Protein AF-A0A838FXB0-F1 (afdb_monomer_lite)

Sequence (135 aa):
SGVYAESLHSQHRGEWEFDLAWKPLDSFPVRAGWLRAIRRAHRRLHRGVDTGAPVLVLASRRTAFTQVWTDDVSAADIVLDVEQIARWSHRLGPYVTIARVDGALHDVFLSAAPVRTQAYDLTERWLASTRCSSR

pLDDT: mean 94.48, std 8.48, range [39.88, 98.69]

Structure (mmCIF, N/CA/C/O backbone):
data_AF-A0A838FXB0-F1
#
_entry.id   AF-A0A838FXB0-F1
#
loop_
_atom_site.group_PDB
_atom_site.id
_atom_site.type_symbol
_atom_site.label_atom_id
_atom_site.label_alt_id
_atom_site.label_comp_id
_atom_site.label_asym_id
_atom_site.label_entity_id
_atom_site.label_seq_id
_atom_site.pdbx_PDB_ins_code
_atom_site.Cartn_x
_atom_site.Cartn_y
_atom_site.Cartn_z
_atom_site.occupancy
_atom_site.B_iso_or_equiv
_atom_site.auth_seq_id
_atom_site.auth_comp_id
_atom_site.auth_asym_id
_atom_site.auth_atom_id
_atom_site.pdbx_PDB_model_num
ATOM 1 N N . SER A 1 1 ? 2.216 -14.751 -12.451 1.00 74.19 1 SER A N 1
ATOM 2 C CA . SER A 1 1 ? 2.943 -13.681 -13.153 1.00 74.19 1 SER A CA 1
ATOM 3 C C . SER A 1 1 ? 3.922 -13.083 -12.168 1.00 74.19 1 SER A C 1
ATOM 5 O O . SER A 1 1 ? 3.513 -12.853 -11.031 1.00 74.19 1 SER A O 1
ATOM 7 N N . GLY A 1 2 ? 5.180 -12.916 -12.579 1.00 89.88 2 GLY A N 1
ATOM 8 C CA . GLY A 1 2 ? 6.258 -12.390 -11.741 1.00 89.88 2 GLY A CA 1
ATOM 9 C C . GLY A 1 2 ? 6.528 -10.895 -11.897 1.00 89.88 2 GLY A C 1
ATOM 10 O O . GLY A 1 2 ? 7.378 -10.351 -11.197 1.00 89.88 2 GLY A O 1
ATOM 11 N N . VAL A 1 3 ? 5.753 -10.205 -12.743 1.00 94.06 3 VAL A N 1
ATOM 12 C CA . VAL A 1 3 ? 5.994 -8.796 -13.103 1.00 94.06 3 VAL A CA 1
ATOM 13 C C . VAL A 1 3 ? 6.043 -7.851 -11.899 1.00 94.06 3 VAL A C 1
ATOM 15 O O . VAL A 1 3 ? 6.781 -6.875 -11.928 1.00 94.06 3 VAL A O 1
ATOM 18 N N . TYR A 1 4 ? 5.312 -8.154 -10.820 1.00 94.62 4 TYR A N 1
ATOM 19 C CA . TYR A 1 4 ? 5.366 -7.359 -9.591 1.00 94.62 4 TYR A CA 1
ATOM 20 C C . TYR A 1 4 ? 6.698 -7.503 -8.845 1.00 94.62 4 TYR A C 1
ATOM 22 O O . TYR A 1 4 ? 7.269 -6.527 -8.378 1.00 94.62 4 TYR A O 1
ATOM 30 N N . ALA A 1 5 ? 7.215 -8.723 -8.713 1.00 94.44 5 ALA A N 1
ATOM 31 C CA . ALA A 1 5 ? 8.502 -8.924 -8.061 1.00 94.44 5 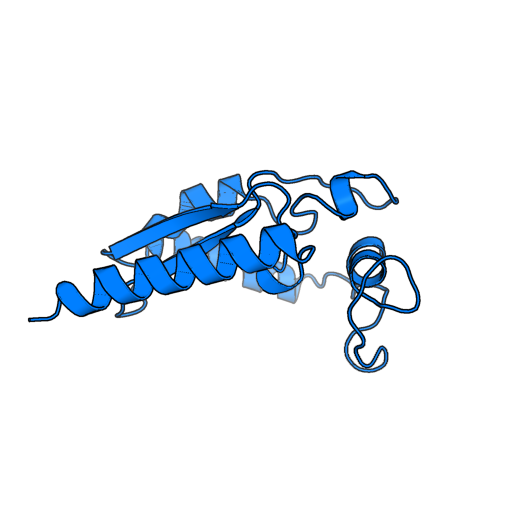ALA A CA 1
ATOM 32 C C . ALA A 1 5 ? 9.646 -8.376 -8.932 1.00 94.44 5 ALA A C 1
ATOM 34 O O . ALA A 1 5 ? 10.564 -7.742 -8.415 1.00 94.44 5 ALA A O 1
ATOM 35 N N . GLU A 1 6 ? 9.547 -8.537 -10.255 1.00 94.88 6 GLU A N 1
ATOM 36 C CA . GLU A 1 6 ? 10.478 -7.955 -11.229 1.00 94.88 6 GLU A CA 1
ATOM 37 C C . GLU A 1 6 ? 10.520 -6.423 -11.182 1.00 94.88 6 GLU A C 1
ATOM 39 O O . GLU A 1 6 ? 11.584 -5.837 -11.390 1.00 94.88 6 GLU A O 1
ATOM 44 N N . SER A 1 7 ? 9.390 -5.768 -10.890 1.00 95.19 7 SER A N 1
ATOM 45 C CA . SER A 1 7 ? 9.323 -4.308 -10.763 1.00 95.19 7 SER A CA 1
ATOM 46 C C . SER A 1 7 ? 10.005 -3.775 -9.508 1.00 95.19 7 SER A C 1
ATOM 48 O O . SER A 1 7 ? 10.236 -2.574 -9.405 1.00 95.19 7 SER A O 1
ATOM 50 N N . LEU A 1 8 ? 10.295 -4.646 -8.540 1.00 96.12 8 LEU A N 1
ATOM 51 C CA . LEU A 1 8 ? 10.938 -4.286 -7.282 1.00 96.12 8 LEU A CA 1
ATOM 52 C C . LEU A 1 8 ? 12.409 -4.690 -7.250 1.00 96.12 8 LEU A C 1
ATOM 54 O O . LEU A 1 8 ? 13.219 -3.929 -6.729 1.00 96.12 8 LEU A O 1
ATOM 58 N N . HIS A 1 9 ? 12.751 -5.860 -7.790 1.00 96.62 9 HIS A N 1
ATOM 59 C CA . HIS A 1 9 ? 14.077 -6.444 -7.622 1.00 96.62 9 HIS A CA 1
ATOM 60 C C . HIS A 1 9 ? 15.158 -5.749 -8.471 1.00 96.62 9 HIS A C 1
ATOM 62 O O . HIS A 1 9 ? 14.964 -5.520 -9.668 1.00 96.62 9 HIS A O 1
ATOM 68 N N . SER A 1 10 ? 16.319 -5.476 -7.872 1.00 96.06 10 SER A N 1
ATOM 69 C CA . SER A 1 10 ? 17.443 -4.735 -8.468 1.00 96.06 10 SER A CA 1
ATOM 70 C C . SER A 1 10 ? 18.124 -5.459 -9.630 1.00 96.06 10 SER A C 1
ATOM 72 O O . SER A 1 10 ? 18.632 -4.820 -10.546 1.00 96.06 10 SER A O 1
ATOM 74 N N . GLN A 1 11 ? 18.092 -6.795 -9.652 1.00 95.38 11 GLN A N 1
ATOM 75 C CA . GLN A 1 11 ? 18.572 -7.585 -10.799 1.00 95.38 11 GLN A CA 1
ATOM 76 C C . GLN A 1 11 ? 17.588 -7.583 -11.984 1.00 95.38 11 GLN A C 1
ATOM 78 O O . GLN A 1 11 ? 17.838 -8.230 -13.004 1.00 95.38 11 GLN A O 1
ATOM 83 N N . HIS A 1 12 ? 16.452 -6.895 -11.849 1.00 92.69 12 HIS A N 1
ATOM 84 C CA . HIS A 1 12 ? 15.435 -6.753 -12.882 1.00 92.69 12 HIS A CA 1
ATOM 85 C C . HIS A 1 12 ? 15.175 -5.277 -13.172 1.00 92.69 12 HIS A C 1
ATOM 87 O O . HIS A 1 12 ? 16.045 -4.605 -13.719 1.00 92.69 12 HIS A O 1
ATOM 93 N N . ARG A 1 13 ? 13.969 -4.782 -12.893 1.00 93.44 13 ARG A N 1
ATOM 94 C CA . ARG A 1 13 ? 13.529 -3.436 -13.284 1.00 93.44 13 ARG A CA 1
ATOM 95 C C . ARG A 1 13 ? 13.268 -2.531 -12.084 1.00 93.44 13 ARG A C 1
ATOM 97 O O . ARG A 1 13 ? 12.818 -1.406 -12.279 1.00 93.44 13 ARG A O 1
ATOM 104 N N . GLY A 1 14 ? 13.515 -3.024 -10.873 1.00 94.12 14 GLY A N 1
ATOM 105 C CA . GLY A 1 14 ? 13.396 -2.248 -9.649 1.00 94.12 14 GLY A CA 1
ATOM 106 C C . GLY A 1 14 ? 14.745 -1.849 -9.065 1.00 94.12 14 GLY A C 1
ATOM 107 O O . GLY A 1 14 ? 15.791 -2.004 -9.689 1.00 94.12 14 GLY A O 1
ATOM 108 N N . GLU A 1 15 ? 14.705 -1.319 -7.847 1.00 95.81 15 GLU A N 1
ATOM 109 C CA . GLU A 1 15 ? 15.873 -0.782 -7.137 1.00 95.81 15 GLU A CA 1
ATOM 110 C C . GLU A 1 15 ? 16.196 -1.534 -5.836 1.00 95.81 15 GLU A C 1
ATOM 112 O O . GLU A 1 15 ? 17.196 -1.241 -5.187 1.00 95.81 15 GLU A O 1
ATOM 117 N N . TRP A 1 16 ? 15.374 -2.514 -5.450 1.00 97.00 16 TRP A N 1
ATOM 118 C CA . TRP A 1 16 ? 15.476 -3.199 -4.163 1.00 97.00 16 TRP A CA 1
ATOM 119 C C . TRP A 1 16 ? 16.169 -4.548 -4.282 1.00 97.00 16 TRP A C 1
ATOM 121 O O . TRP A 1 16 ? 15.838 -5.357 -5.141 1.00 97.00 16 TRP A O 1
ATOM 131 N N . GLU A 1 17 ? 17.080 -4.838 -3.365 1.00 96.69 17 GLU A N 1
ATOM 132 C CA . GLU A 1 17 ? 17.673 -6.166 -3.231 1.00 96.69 17 GLU A CA 1
ATOM 133 C C . GLU A 1 17 ? 16.931 -6.954 -2.142 1.00 96.69 17 GLU A C 1
ATOM 135 O O . GLU A 1 17 ? 16.730 -6.456 -1.032 1.00 96.69 17 GLU A O 1
ATOM 140 N N . PHE A 1 18 ? 16.489 -8.172 -2.457 1.00 94.75 18 PHE A N 1
ATOM 141 C CA . PHE A 1 18 ? 15.886 -9.085 -1.485 1.00 94.75 18 PHE A CA 1
ATOM 142 C C . PHE A 1 18 ? 16.139 -10.542 -1.876 1.00 94.75 18 PHE A C 1
ATOM 144 O O . PHE A 1 18 ? 16.296 -10.866 -3.048 1.00 94.75 18 PHE A O 1
ATOM 151 N N . ASP A 1 19 ? 16.157 -11.439 -0.890 1.00 94.75 19 ASP A N 1
ATOM 152 C CA . ASP A 1 19 ? 16.418 -12.859 -1.129 1.00 94.75 19 ASP A CA 1
ATOM 153 C C . ASP A 1 19 ? 15.268 -13.514 -1.921 1.00 94.75 19 ASP A C 1
ATOM 155 O O . ASP A 1 19 ? 14.139 -13.646 -1.432 1.00 94.75 19 ASP A O 1
ATOM 159 N N . LEU A 1 20 ? 15.561 -13.956 -3.148 1.00 93.56 20 LEU A N 1
ATOM 160 C CA . LEU A 1 20 ? 14.602 -14.622 -4.033 1.00 93.56 20 LEU A CA 1
ATOM 161 C C . LEU A 1 20 ? 14.214 -16.033 -3.564 1.00 93.56 20 LEU A C 1
ATOM 163 O O . LEU A 1 20 ? 13.184 -16.551 -3.995 1.00 93.56 20 LEU A O 1
ATOM 167 N N . ALA A 1 21 ? 14.975 -16.649 -2.656 1.00 92.62 21 ALA A N 1
ATOM 168 C CA . ALA A 1 21 ? 14.548 -17.873 -1.984 1.00 92.62 21 ALA A CA 1
ATOM 169 C C . ALA A 1 21 ? 13.388 -17.601 -1.011 1.00 92.62 21 ALA A C 1
ATOM 171 O O . ALA A 1 21 ? 12.561 -18.484 -0.777 1.00 92.62 21 ALA A O 1
ATOM 172 N N . TRP A 1 22 ? 13.305 -16.387 -0.454 1.00 91.81 22 TRP A N 1
ATOM 173 C CA . TRP A 1 22 ? 12.234 -15.980 0.465 1.00 91.81 22 TRP A CA 1
ATOM 174 C C . TRP A 1 22 ? 11.070 -15.303 -0.259 1.00 91.81 22 TRP A C 1
ATOM 176 O O . TRP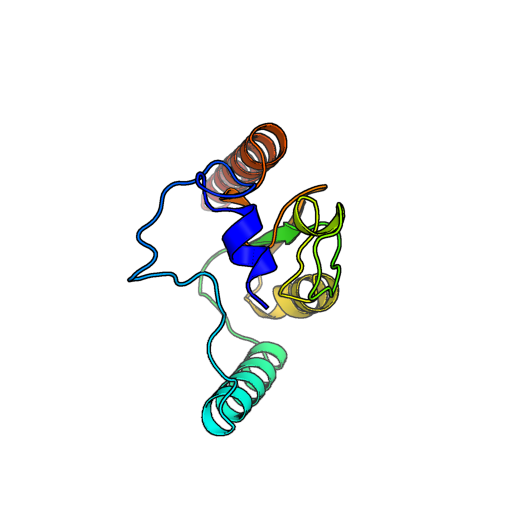 A 1 22 ? 9.909 -15.551 0.074 1.00 91.81 22 TRP A O 1
ATOM 186 N N . LYS A 1 23 ? 11.367 -14.469 -1.262 1.00 90.31 23 LYS A N 1
ATOM 187 C CA . LYS A 1 23 ? 10.380 -13.798 -2.117 1.00 90.31 23 LYS A CA 1
ATOM 188 C C . LYS A 1 23 ? 10.669 -14.132 -3.586 1.00 90.31 23 LYS A C 1
ATOM 190 O O . LYS A 1 23 ? 11.309 -13.336 -4.272 1.00 90.31 23 LYS A O 1
ATOM 195 N N . PRO A 1 24 ? 10.209 -15.299 -4.073 1.00 91.94 24 PRO A N 1
ATOM 196 C CA . PRO A 1 24 ? 10.377 -15.681 -5.469 1.00 91.94 24 PRO A CA 1
ATOM 197 C C . PRO A 1 24 ? 9.732 -14.669 -6.412 1.00 91.94 24 PRO A C 1
ATOM 199 O O . PRO A 1 24 ? 8.778 -13.978 -6.046 1.00 91.94 24 PRO A O 1
ATOM 202 N N . LEU A 1 25 ? 10.228 -14.625 -7.649 1.00 91.44 25 LEU A N 1
ATOM 203 C CA . LEU A 1 25 ? 9.645 -13.773 -8.681 1.00 91.44 25 LEU A CA 1
ATOM 204 C C . LEU A 1 25 ? 8.219 -14.205 -9.002 1.00 91.44 25 LEU A C 1
ATOM 206 O O . LEU A 1 25 ? 7.305 -13.387 -9.050 1.00 91.44 25 LEU A O 1
ATOM 210 N N . ASP A 1 26 ? 8.023 -15.509 -9.171 1.00 88.75 26 ASP A N 1
ATOM 211 C CA . ASP A 1 26 ? 6.713 -16.072 -9.429 1.00 88.75 26 ASP A CA 1
ATOM 212 C C . ASP A 1 26 ? 5.844 -16.125 -8.175 1.00 88.75 26 ASP A C 1
ATOM 214 O O . ASP A 1 26 ? 6.268 -16.478 -7.074 1.00 88.75 26 ASP A O 1
ATOM 218 N N . SER A 1 27 ? 4.566 -15.817 -8.376 1.00 81.62 27 SER A N 1
ATOM 219 C CA . SER A 1 27 ? 3.561 -15.925 -7.327 1.00 81.62 27 SER A CA 1
ATOM 220 C C . SER A 1 27 ? 3.181 -17.382 -7.041 1.00 81.62 27 SER A C 1
ATOM 222 O O . SER A 1 27 ? 3.301 -18.272 -7.884 1.00 81.62 27 SER A O 1
ATOM 224 N N . PHE A 1 28 ? 2.639 -17.615 -5.849 1.00 84.69 28 PHE A N 1
ATOM 225 C CA . PHE A 1 28 ? 2.168 -18.926 -5.418 1.00 84.69 28 PHE A CA 1
ATOM 226 C C . PHE A 1 28 ? 0.760 -19.235 -5.956 1.00 84.69 28 PHE A C 1
ATOM 228 O O . PHE A 1 28 ? -0.061 -18.329 -6.124 1.00 84.69 28 PHE A O 1
ATOM 235 N N . PRO A 1 29 ? 0.418 -20.519 -6.172 1.00 88.31 29 PRO A N 1
ATOM 236 C CA . PRO A 1 29 ? -0.915 -20.894 -6.620 1.00 88.31 29 PRO A CA 1
ATOM 237 C C . PRO A 1 29 ? -1.984 -20.546 -5.576 1.00 88.31 29 PRO A C 1
ATOM 239 O O . PRO A 1 29 ? -1.858 -20.850 -4.384 1.00 88.31 29 PRO A O 1
ATOM 242 N N . VAL A 1 30 ? -3.091 -19.970 -6.046 1.00 90.94 30 VAL A N 1
ATOM 243 C CA . VAL A 1 30 ? -4.269 -19.679 -5.223 1.00 90.94 30 VAL A CA 1
ATOM 244 C C . VAL A 1 30 ? -4.959 -20.985 -4.827 1.00 90.94 30 VAL A C 1
ATOM 246 O O . VAL A 1 30 ? -5.456 -21.731 -5.667 1.00 90.94 30 VAL A O 1
ATOM 249 N N . ARG A 1 31 ? -5.032 -21.257 -3.520 1.00 95.81 31 ARG A N 1
ATOM 250 C CA . ARG A 1 31 ? -5.689 -22.455 -2.969 1.00 95.81 31 ARG A CA 1
ATOM 251 C C . ARG A 1 31 ? -7.130 -22.151 -2.550 1.00 95.81 31 ARG A C 1
ATOM 253 O O . ARG A 1 31 ? -7.401 -21.103 -1.963 1.00 95.81 31 ARG A O 1
ATOM 260 N N . ALA A 1 32 ? -8.053 -23.098 -2.734 1.00 97.12 32 ALA A N 1
ATOM 261 C CA . ALA A 1 32 ? -9.465 -22.916 -2.362 1.00 97.12 32 ALA A CA 1
ATOM 262 C C . ALA A 1 32 ? -9.662 -22.570 -0.870 1.00 97.12 32 ALA A C 1
ATOM 264 O O . ALA A 1 32 ? -10.471 -21.706 -0.524 1.00 97.12 32 ALA A O 1
ATOM 265 N N . GLY A 1 33 ? -8.884 -23.196 0.022 1.00 97.50 33 GLY A N 1
ATOM 266 C CA . GLY A 1 33 ? -8.904 -22.888 1.457 1.00 97.50 33 GLY A CA 1
ATOM 267 C C . GLY A 1 33 ? -8.466 -21.454 1.774 1.00 97.50 33 GLY A C 1
ATOM 268 O O . GLY A 1 33 ? -9.079 -20.802 2.619 1.00 97.50 33 GLY A O 1
ATOM 269 N N . TRP A 1 34 ? -7.471 -20.943 1.047 1.00 96.75 34 TRP A N 1
ATOM 270 C CA . TRP A 1 34 ? -6.995 -19.564 1.165 1.00 96.75 34 TRP A CA 1
ATOM 271 C C . TRP A 1 34 ? -8.048 -18.566 0.668 1.00 96.75 34 TRP A C 1
ATOM 273 O O . TRP A 1 34 ? -8.414 -17.644 1.395 1.00 96.75 34 TRP A O 1
ATOM 283 N N . LEU A 1 35 ? -8.656 -18.818 -0.497 1.00 97.12 35 LEU A N 1
ATOM 284 C CA . LEU A 1 35 ? -9.731 -17.971 -1.025 1.00 97.12 35 LEU A CA 1
ATOM 285 C C . LEU A 1 35 ? -10.941 -17.922 -0.076 1.00 97.12 35 LEU A C 1
ATOM 287 O O . LEU A 1 35 ? -11.534 -16.864 0.151 1.00 97.12 35 LEU A O 1
ATOM 291 N N . ARG A 1 36 ? -11.302 -19.066 0.522 1.00 98.12 36 ARG A N 1
ATOM 292 C CA . ARG A 1 36 ? -12.355 -19.144 1.545 1.00 98.12 36 ARG A CA 1
ATOM 293 C C . ARG A 1 36 ? -12.014 -18.293 2.772 1.00 98.12 36 ARG A C 1
ATOM 295 O O . ARG A 1 36 ? -12.904 -17.619 3.295 1.00 98.12 36 ARG A O 1
ATOM 302 N N . ALA A 1 37 ? -10.761 -18.324 3.228 1.00 98.00 37 ALA A N 1
ATOM 303 C CA . ALA A 1 37 ? -10.299 -17.526 4.360 1.00 98.00 37 ALA A CA 1
ATOM 304 C C . ALA A 1 37 ? -10.398 -16.020 4.067 1.00 98.00 37 ALA A C 1
ATOM 306 O O . ALA A 1 37 ? -11.003 -15.300 4.863 1.00 98.00 37 ALA A O 1
ATOM 307 N N . ILE A 1 38 ? -9.938 -15.569 2.894 1.00 96.38 38 ILE A N 1
ATOM 308 C CA . ILE A 1 38 ? -10.054 -14.167 2.452 1.00 96.38 38 ILE A CA 1
ATOM 309 C C . ILE A 1 38 ? -11.511 -13.713 2.435 1.00 96.38 38 ILE A C 1
ATOM 311 O O . ILE A 1 38 ? -11.862 -12.716 3.061 1.00 96.38 38 ILE A O 1
ATOM 315 N N . ARG A 1 39 ? -12.404 -14.477 1.794 1.00 97.56 39 ARG A N 1
ATOM 316 C CA . ARG A 1 39 ? -13.832 -14.116 1.732 1.00 97.56 39 ARG A CA 1
ATOM 317 C C . ARG A 1 39 ? -14.479 -14.038 3.113 1.00 97.56 39 ARG A C 1
ATOM 319 O O . ARG A 1 39 ? -15.339 -13.187 3.342 1.00 97.56 39 ARG A O 1
ATOM 326 N N . ARG A 1 40 ? -14.085 -14.908 4.049 1.00 98.31 40 ARG A N 1
ATOM 327 C CA . ARG A 1 40 ? -14.542 -14.834 5.446 1.00 98.31 40 ARG A CA 1
ATOM 328 C C . ARG A 1 40 ? -14.016 -13.572 6.135 1.00 98.31 40 ARG A C 1
ATOM 330 O O . ARG A 1 40 ? -14.799 -12.918 6.822 1.00 98.31 40 ARG A O 1
ATOM 337 N N . ALA A 1 41 ? -12.743 -13.234 5.943 1.00 97.12 41 ALA A N 1
ATOM 338 C CA . ALA A 1 41 ? -12.129 -12.040 6.513 1.00 97.12 41 ALA A CA 1
ATOM 339 C C . ALA A 1 41 ? -12.769 -10.754 5.968 1.00 97.12 41 ALA A C 1
ATOM 341 O O . ALA A 1 41 ? -13.164 -9.910 6.766 1.00 97.12 41 ALA A O 1
ATOM 342 N N . HIS A 1 42 ? -13.003 -10.650 4.655 1.00 97.56 42 HIS A N 1
ATOM 343 C CA . HIS A 1 42 ? -13.712 -9.512 4.056 1.00 97.56 42 HIS A CA 1
ATOM 344 C C . HIS A 1 42 ? -15.118 -9.351 4.639 1.00 97.56 42 HIS A C 1
ATOM 346 O O . HIS A 1 42 ? -15.481 -8.266 5.073 1.00 97.56 42 HIS A O 1
ATOM 352 N N . ARG A 1 43 ? -15.901 -10.434 4.762 1.00 97.94 43 ARG A N 1
ATOM 353 C CA . ARG A 1 43 ? -17.228 -10.354 5.403 1.00 97.94 43 ARG A CA 1
ATOM 354 C C . ARG A 1 43 ? -17.168 -9.863 6.849 1.00 97.94 43 ARG A C 1
ATOM 356 O O . ARG A 1 43 ? -18.087 -9.174 7.277 1.00 97.94 43 ARG A O 1
ATOM 363 N N . ARG A 1 44 ? -16.128 -10.234 7.603 1.00 97.62 44 ARG A N 1
ATOM 364 C CA . ARG A 1 44 ? -15.907 -9.721 8.962 1.00 97.62 44 ARG A CA 1
ATOM 365 C C . ARG A 1 44 ? -15.565 -8.232 8.921 1.00 97.62 44 ARG A C 1
ATOM 367 O O . ARG A 1 44 ? -16.241 -7.466 9.589 1.00 97.62 44 ARG A O 1
ATOM 374 N N . LEU A 1 45 ? -14.595 -7.831 8.099 1.00 96.81 45 LEU A N 1
ATOM 375 C CA . LEU A 1 45 ? -14.207 -6.430 7.924 1.00 96.81 45 LEU A CA 1
ATOM 376 C C . LEU A 1 45 ? -15.399 -5.558 7.517 1.00 96.81 45 LEU A C 1
ATOM 378 O O . LEU A 1 45 ? -15.613 -4.511 8.104 1.00 96.81 45 LEU A O 1
ATOM 382 N N . HIS A 1 46 ? -16.232 -6.005 6.578 1.00 97.50 46 HIS A N 1
ATOM 383 C CA . HIS A 1 46 ? -17.385 -5.232 6.104 1.00 97.50 46 HIS A CA 1
ATOM 384 C C . HIS A 1 46 ? -18.453 -5.010 7.189 1.00 97.50 46 HIS A C 1
ATOM 386 O O . HIS A 1 46 ? -19.266 -4.096 7.062 1.00 97.50 46 HIS A O 1
ATOM 392 N N . ARG A 1 47 ? -18.455 -5.828 8.252 1.00 97.50 47 ARG A N 1
ATOM 393 C CA . ARG A 1 47 ? -19.292 -5.638 9.449 1.00 97.50 47 ARG A CA 1
ATOM 394 C 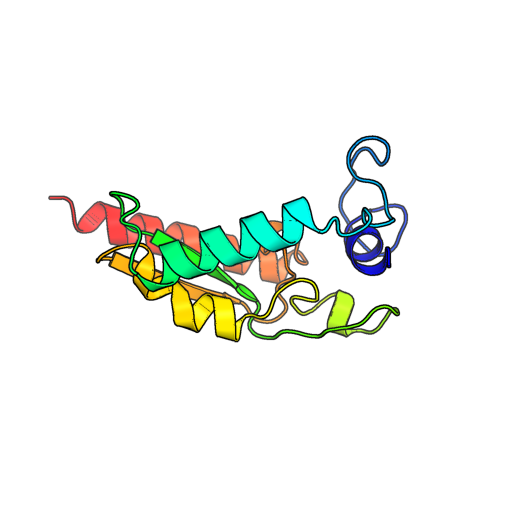C . ARG A 1 47 ? -18.657 -4.701 10.484 1.00 97.50 47 ARG A C 1
ATOM 396 O O . ARG A 1 47 ? -19.341 -4.325 11.426 1.00 97.50 47 ARG A O 1
ATOM 403 N N . GLY A 1 48 ? -17.399 -4.315 10.296 1.00 97.12 48 GLY A N 1
ATOM 404 C CA . GLY A 1 48 ? -16.611 -3.532 11.241 1.00 97.12 48 GLY A CA 1
ATOM 405 C C . GLY A 1 48 ? -15.579 -4.385 11.976 1.00 97.12 48 GLY A C 1
ATOM 406 O O . GLY A 1 48 ? -15.873 -5.479 12.463 1.00 97.12 48 GLY A O 1
ATOM 407 N N . VAL A 1 49 ? -14.360 -3.866 12.056 1.00 96.31 49 VAL A N 1
ATOM 408 C CA . VAL A 1 49 ? -13.288 -4.331 12.937 1.00 96.31 49 VAL A CA 1
ATOM 409 C C . VAL A 1 49 ? -12.709 -3.085 13.580 1.00 96.31 49 VAL A C 1
ATOM 411 O O . VAL A 1 49 ? -12.222 -2.225 12.866 1.00 96.31 49 VAL A O 1
ATOM 414 N N . ASP A 1 50 ? -12.763 -2.987 14.902 1.00 95.12 50 ASP A N 1
ATOM 415 C CA . ASP A 1 50 ? -12.091 -1.904 15.614 1.00 95.12 50 ASP A CA 1
ATOM 416 C C . ASP A 1 50 ? -10.638 -2.308 15.881 1.00 95.12 50 ASP A C 1
ATOM 418 O O . ASP A 1 50 ? -10.380 -3.324 16.534 1.00 95.12 50 ASP A O 1
ATOM 422 N N . THR A 1 51 ? -9.692 -1.555 15.323 1.00 94.62 51 THR A N 1
ATOM 423 C CA . THR A 1 51 ? -8.255 -1.740 15.565 1.00 94.62 51 THR A CA 1
ATOM 424 C C . THR A 1 51 ? -7.816 -1.229 16.938 1.00 94.62 51 THR A C 1
ATOM 426 O O . THR A 1 51 ? -6.705 -1.543 17.361 1.00 94.62 51 THR A O 1
ATOM 429 N N . GLY A 1 52 ? -8.652 -0.452 17.636 1.00 95.62 52 GLY A N 1
ATOM 430 C CA . GLY A 1 52 ? -8.336 0.153 18.931 1.00 95.62 52 GLY A CA 1
ATOM 431 C C . GLY A 1 52 ? -7.387 1.352 18.852 1.00 95.62 52 GLY A C 1
ATOM 432 O O . GLY A 1 52 ? -6.923 1.830 19.885 1.00 95.62 52 GLY A O 1
ATOM 433 N N . ALA A 1 53 ? -7.081 1.843 17.648 1.00 95.44 53 ALA A N 1
ATOM 434 C CA . ALA A 1 53 ? -6.195 2.981 17.427 1.00 95.44 53 ALA A CA 1
ATOM 435 C C . ALA A 1 53 ? -6.586 3.750 16.154 1.00 95.44 53 ALA A C 1
ATOM 437 O O . ALA A 1 53 ? -7.163 3.158 15.239 1.00 95.44 53 ALA A O 1
ATOM 438 N N . PRO A 1 54 ? -6.243 5.046 16.044 1.00 96.88 54 PRO A N 1
ATOM 439 C CA . PRO A 1 54 ? -6.328 5.761 14.776 1.00 96.88 54 PRO A CA 1
ATOM 440 C C . PRO A 1 54 ? -5.558 5.026 13.672 1.00 96.88 54 PRO A C 1
ATOM 442 O O . PRO A 1 54 ? -4.442 4.555 13.896 1.00 96.88 54 PRO A O 1
ATOM 445 N N . VAL A 1 55 ? -6.144 4.940 12.477 1.00 97.56 55 VAL A N 1
ATOM 446 C CA . VAL A 1 55 ? -5.575 4.195 11.345 1.00 97.56 55 VAL A CA 1
ATOM 447 C C . VAL A 1 55 ? -5.240 5.136 10.195 1.00 97.56 55 VAL A C 1
ATOM 449 O O . VAL A 1 55 ? -6.102 5.873 9.719 1.00 97.56 55 VAL A O 1
ATOM 452 N N . LEU A 1 56 ? -4.009 5.048 9.694 1.00 98.25 56 LEU A N 1
ATOM 453 C CA . LEU A 1 56 ? -3.627 5.559 8.380 1.00 98.25 56 LEU A CA 1
ATOM 454 C C . LEU A 1 56 ? -3.645 4.412 7.368 1.00 98.25 56 LEU A C 1
ATOM 456 O O . LEU A 1 56 ? -2.950 3.414 7.547 1.00 98.25 56 LEU A O 1
ATOM 460 N N . VAL A 1 57 ? -4.407 4.571 6.290 1.00 98.38 57 VAL A N 1
ATOM 461 C CA . VAL A 1 57 ? -4.366 3.688 5.123 1.00 98.38 57 VAL A CA 1
ATOM 462 C C . VAL A 1 57 ? -3.667 4.422 3.987 1.00 98.38 57 VAL A C 1
ATOM 464 O O . VAL A 1 57 ? -4.191 5.404 3.463 1.00 98.38 57 VAL A O 1
ATOM 467 N N . LEU A 1 58 ? -2.489 3.933 3.605 1.00 98.56 58 LEU A N 1
ATOM 468 C CA . LEU A 1 58 ? -1.789 4.355 2.396 1.00 98.56 58 LEU A CA 1
ATOM 469 C C . LEU A 1 58 ? -2.164 3.412 1.254 1.00 98.56 58 LEU A C 1
ATOM 471 O O . LEU A 1 58 ? -2.144 2.195 1.428 1.00 98.56 58 LEU A O 1
ATOM 475 N N . ALA A 1 59 ? -2.496 3.966 0.094 1.00 98.56 59 ALA A N 1
ATOM 476 C CA . ALA A 1 59 ? -2.789 3.183 -1.102 1.00 98.56 59 ALA A CA 1
ATOM 477 C C . ALA A 1 59 ? -2.299 3.910 -2.353 1.00 98.56 59 ALA A C 1
ATOM 479 O O . ALA A 1 59 ? -2.140 5.133 -2.347 1.00 98.56 59 ALA A O 1
ATOM 480 N N . SER A 1 60 ? -2.124 3.176 -3.450 1.00 98.69 60 SER A N 1
ATOM 481 C CA . SER A 1 60 ? -1.961 3.814 -4.753 1.00 98.69 60 SER A CA 1
ATOM 482 C C . SER A 1 60 ? -3.199 4.623 -5.140 1.00 98.69 60 SER A C 1
ATOM 484 O O . SER A 1 60 ? -4.329 4.370 -4.702 1.00 98.69 60 SER A O 1
ATOM 486 N N . ARG A 1 61 ? -3.001 5.626 -5.996 1.00 98.25 61 ARG A N 1
ATOM 487 C CA . ARG A 1 61 ? -4.109 6.372 -6.589 1.00 98.25 61 ARG A CA 1
ATOM 488 C C . ARG A 1 61 ? -4.908 5.529 -7.573 1.00 98.25 61 ARG A C 1
ATOM 490 O O . ARG A 1 61 ? -6.102 5.777 -7.713 1.00 98.25 61 ARG A O 1
ATOM 497 N N . ARG A 1 62 ? -4.306 4.533 -8.217 1.00 98.00 62 ARG A N 1
ATOM 498 C CA . ARG A 1 62 ? -4.961 3.744 -9.265 1.00 98.00 62 ARG A CA 1
ATOM 499 C C . ARG A 1 62 ? -4.567 2.275 -9.198 1.00 98.00 62 ARG A C 1
ATOM 501 O O . ARG A 1 62 ? -3.475 1.939 -8.748 1.00 98.00 62 ARG A O 1
ATOM 508 N N . THR A 1 63 ? -5.458 1.433 -9.702 1.00 98.38 63 THR A N 1
ATOM 509 C CA . THR A 1 63 ? -5.215 0.004 -9.904 1.00 98.38 63 THR A CA 1
ATOM 510 C C . THR A 1 63 ? -5.000 -0.281 -11.381 1.00 98.38 63 THR A C 1
ATOM 512 O O . THR A 1 63 ? -5.681 0.308 -12.222 1.00 98.38 63 THR A O 1
ATOM 515 N N . ALA A 1 64 ? -4.106 -1.215 -11.695 1.00 97.56 64 ALA A N 1
ATOM 516 C CA . ALA A 1 64 ? -3.932 -1.742 -13.043 1.00 97.56 64 ALA A CA 1
ATOM 517 C C . ALA A 1 64 ? -3.711 -3.259 -13.004 1.00 97.56 64 ALA A C 1
ATOM 519 O O . ALA A 1 64 ? -2.653 -3.737 -12.619 1.00 97.56 64 ALA A O 1
ATOM 520 N N . PHE A 1 65 ? -4.699 -4.046 -13.423 1.00 95.81 65 PHE A N 1
ATOM 521 C CA . PHE A 1 65 ? -4.550 -5.501 -13.447 1.00 95.81 65 PHE A CA 1
ATOM 522 C C . PHE A 1 65 ? -3.864 -5.948 -14.734 1.00 95.81 65 PHE A C 1
ATOM 524 O O . PHE A 1 65 ? -4.486 -6.007 -15.793 1.00 95.81 65 PHE A O 1
ATOM 531 N N . THR A 1 66 ? -2.586 -6.299 -14.631 1.00 93.62 66 THR A N 1
ATOM 532 C CA . THR A 1 66 ? -1.802 -6.834 -15.745 1.00 93.62 66 THR A CA 1
ATOM 533 C C . THR A 1 66 ? -0.980 -8.040 -15.308 1.00 93.62 66 THR A C 1
ATOM 535 O O . THR A 1 66 ? -0.594 -8.182 -14.149 1.00 93.62 66 THR A O 1
ATOM 538 N N . GLN A 1 67 ? -0.725 -8.937 -16.256 1.00 90.88 67 GLN A N 1
ATOM 539 C CA . GLN A 1 67 ? 0.189 -10.068 -16.089 1.00 90.88 67 GLN A CA 1
ATOM 540 C C . GLN A 1 67 ? 1.448 -9.932 -16.946 1.00 90.88 67 GLN A C 1
ATOM 542 O O . GLN A 1 67 ? 2.323 -10.795 -16.861 1.00 90.88 67 GLN A O 1
ATOM 547 N N . VAL A 1 68 ? 1.523 -8.874 -17.752 1.00 93.56 68 VAL A N 1
ATOM 548 C CA . VAL A 1 68 ? 2.627 -8.555 -18.655 1.00 93.56 68 VAL A CA 1
ATOM 549 C C . VAL A 1 68 ? 3.201 -7.194 -18.290 1.00 93.56 68 VAL A C 1
ATOM 551 O O . VAL A 1 68 ? 2.524 -6.366 -17.677 1.00 93.56 68 VAL A O 1
ATOM 554 N N . TRP A 1 69 ? 4.455 -6.962 -18.662 1.00 94.19 69 TRP A N 1
ATOM 555 C CA . TRP A 1 69 ? 5.104 -5.692 -18.378 1.00 94.19 69 TRP A CA 1
ATOM 556 C C . TRP A 1 69 ? 4.448 -4.543 -19.155 1.00 94.19 69 TRP A C 1
ATOM 558 O O . TRP A 1 69 ? 4.337 -4.595 -20.380 1.00 94.19 69 TRP A O 1
ATOM 568 N N . THR A 1 70 ? 4.059 -3.498 -18.430 1.00 94.69 70 THR A N 1
ATOM 569 C CA . THR A 1 70 ? 3.534 -2.220 -18.932 1.00 94.69 70 THR A CA 1
ATOM 570 C C . THR A 1 70 ? 4.016 -1.107 -18.006 1.00 94.69 70 THR A C 1
ATOM 572 O O . THR A 1 70 ? 4.362 -1.385 -16.859 1.00 94.69 70 THR A O 1
ATOM 575 N N . ASP A 1 71 ? 3.960 0.153 -18.436 1.00 93.06 71 ASP A N 1
ATOM 576 C CA . ASP A 1 71 ? 4.371 1.297 -17.598 1.00 93.06 71 ASP A CA 1
ATOM 577 C C . ASP A 1 71 ? 3.597 1.369 -16.265 1.00 93.06 71 ASP A C 1
ATOM 579 O O . ASP A 1 71 ? 4.122 1.801 -15.236 1.00 93.06 71 ASP A O 1
ATOM 583 N N . ASP A 1 72 ? 2.365 0.852 -16.256 1.00 95.69 72 ASP A N 1
ATOM 584 C CA . ASP A 1 72 ? 1.535 0.723 -15.057 1.00 95.69 72 ASP A CA 1
ATOM 585 C C . ASP A 1 72 ? 2.159 -0.128 -13.94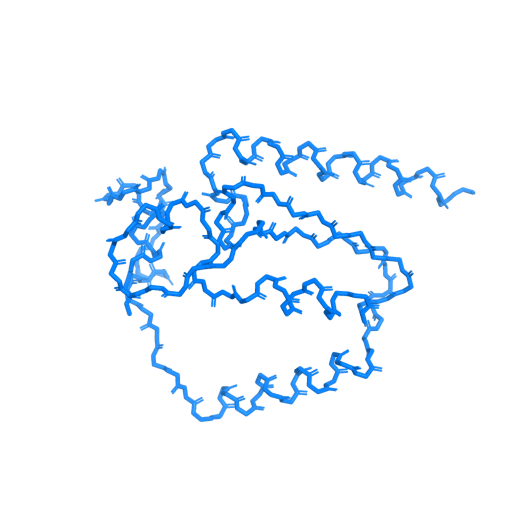7 1.00 95.69 72 ASP A C 1
ATOM 587 O O . ASP A 1 72 ? 1.933 0.161 -12.775 1.00 95.69 72 ASP A O 1
ATOM 591 N N . VAL A 1 73 ? 2.976 -1.131 -14.285 1.00 95.94 73 VAL A N 1
ATOM 592 C CA . VAL A 1 73 ? 3.634 -2.011 -13.303 1.00 95.94 73 VAL A CA 1
ATOM 593 C C . VAL A 1 73 ? 4.541 -1.216 -12.358 1.00 95.94 73 VAL A C 1
ATOM 595 O O . VAL A 1 73 ? 4.694 -1.580 -11.195 1.00 95.94 73 VAL A O 1
ATOM 598 N N . SER A 1 74 ? 5.094 -0.102 -12.839 1.00 94.31 74 SER A N 1
ATOM 599 C CA . SER A 1 74 ? 5.950 0.807 -12.072 1.00 94.31 74 SER A CA 1
ATOM 600 C C . SER A 1 74 ? 5.231 2.037 -11.498 1.00 94.31 74 SER A C 1
ATOM 602 O O . SER A 1 74 ? 5.888 2.884 -10.897 1.00 94.31 74 SER A O 1
ATOM 604 N N . ALA A 1 75 ? 3.910 2.172 -11.676 1.00 96.69 75 ALA A N 1
ATOM 605 C CA . ALA A 1 75 ? 3.189 3.406 -11.336 1.00 96.69 75 ALA A CA 1
ATOM 606 C C . ALA A 1 75 ? 1.726 3.206 -10.874 1.00 96.69 75 ALA A C 1
ATOM 608 O O . ALA A 1 75 ? 0.934 4.157 -10.901 1.00 96.69 75 ALA A O 1
ATOM 609 N N . ALA A 1 76 ? 1.340 1.985 -10.499 1.00 98.19 76 ALA A N 1
ATOM 610 C CA . ALA A 1 76 ? 0.005 1.631 -10.017 1.00 98.19 76 ALA A CA 1
ATOM 611 C C . ALA A 1 76 ? 0.048 0.435 -9.052 1.00 98.19 76 ALA A C 1
ATOM 613 O O . ALA A 1 76 ? 1.009 -0.338 -9.037 1.00 98.19 76 ALA A O 1
ATOM 614 N N . ASP A 1 77 ? -1.030 0.229 -8.289 1.00 98.44 77 ASP A N 1
ATOM 615 C CA . ASP A 1 77 ? -1.242 -1.052 -7.612 1.00 98.44 77 ASP A CA 1
ATOM 616 C C . ASP A 1 77 ? -1.722 -2.091 -8.637 1.00 98.44 77 ASP A C 1
ATOM 618 O O . ASP A 1 77 ? -2.825 -1.993 -9.179 1.00 98.44 77 ASP A O 1
ATOM 622 N N . ILE A 1 78 ? -0.882 -3.085 -8.922 1.00 97.38 78 ILE A N 1
ATOM 623 C CA . ILE A 1 78 ? -1.213 -4.173 -9.853 1.00 97.38 78 ILE A CA 1
ATOM 624 C C . ILE A 1 78 ? -1.702 -5.448 -9.164 1.00 97.38 78 ILE A C 1
ATOM 626 O O . ILE A 1 78 ? -1.982 -6.453 -9.820 1.00 97.38 78 ILE A O 1
ATOM 630 N N . VAL A 1 79 ? -1.787 -5.416 -7.835 1.00 95.62 79 VAL A N 1
ATOM 631 C CA . VAL A 1 79 ? -2.109 -6.561 -6.984 1.00 95.62 79 VAL A CA 1
ATOM 632 C C . VAL A 1 79 ? -3.526 -6.428 -6.429 1.00 95.62 79 VAL A C 1
ATOM 634 O O . VAL A 1 79 ? -4.288 -7.396 -6.471 1.00 95.62 79 VAL A O 1
ATOM 637 N N . LEU A 1 80 ? -3.903 -5.247 -5.931 1.00 96.62 80 LEU A N 1
ATOM 638 C CA . LEU A 1 80 ? -5.180 -4.983 -5.267 1.00 96.62 80 LEU A CA 1
ATOM 639 C C . LEU A 1 80 ? -5.980 -3.845 -5.922 1.00 96.62 80 LEU A C 1
ATOM 641 O O . LEU A 1 80 ? -5.446 -2.928 -6.543 1.00 96.62 80 LEU A O 1
ATOM 645 N N . ASP A 1 81 ? -7.301 -3.900 -5.729 1.00 98.00 81 ASP A N 1
ATOM 646 C CA . ASP A 1 81 ? -8.240 -2.838 -6.103 1.00 98.00 81 ASP A CA 1
ATOM 647 C C . ASP A 1 81 ? -8.236 -1.718 -5.045 1.00 98.00 81 ASP A C 1
ATOM 649 O O . ASP A 1 81 ? -8.735 -1.892 -3.927 1.00 98.00 81 ASP A O 1
ATOM 653 N N . VAL A 1 82 ? -7.696 -0.553 -5.405 1.00 98.44 82 VAL A N 1
ATOM 654 C CA . VAL A 1 82 ? -7.583 0.611 -4.517 1.00 98.44 82 VAL A CA 1
ATOM 655 C C . VAL A 1 82 ? -8.936 1.225 -4.164 1.00 98.44 82 VAL A C 1
ATOM 657 O O . VAL A 1 82 ? -9.073 1.813 -3.089 1.00 98.44 82 VAL A O 1
ATOM 660 N N . GLU A 1 83 ? -9.959 1.058 -5.007 1.00 98.38 83 GLU A N 1
ATOM 661 C CA . GLU A 1 83 ? -11.316 1.508 -4.695 1.00 98.38 83 GLU A CA 1
ATOM 662 C C . GLU A 1 83 ? -11.960 0.593 -3.654 1.00 98.38 83 GLU A C 1
ATOM 664 O O . GLU A 1 83 ? -12.665 1.075 -2.769 1.00 98.38 83 GLU A O 1
ATOM 669 N N . GLN A 1 84 ? -11.683 -0.717 -3.683 1.00 97.81 84 GLN A N 1
ATOM 670 C CA . GLN A 1 84 ? -12.103 -1.617 -2.599 1.00 97.81 84 GLN A CA 1
ATOM 671 C C . GLN A 1 84 ? -11.400 -1.281 -1.286 1.00 97.81 84 GLN A C 1
ATOM 673 O O . GLN A 1 84 ? -12.059 -1.270 -0.244 1.00 97.81 84 GLN A O 1
ATOM 678 N N . ILE A 1 85 ? -10.096 -0.983 -1.331 1.00 98.00 85 ILE A N 1
ATOM 679 C CA . ILE A 1 85 ? -9.346 -0.540 -0.150 1.00 98.00 85 ILE A CA 1
ATOM 680 C C . ILE A 1 85 ? -10.029 0.699 0.432 1.00 98.00 85 ILE A C 1
ATOM 682 O O . ILE A 1 85 ? -10.537 0.631 1.551 1.00 98.00 85 ILE A O 1
ATOM 686 N N . ALA A 1 86 ? -10.154 1.777 -0.348 1.00 97.62 86 ALA A N 1
ATOM 687 C CA . ALA A 1 86 ? -10.750 3.030 0.111 1.00 97.62 86 ALA A CA 1
ATOM 688 C C . ALA A 1 86 ? -12.196 2.851 0.605 1.00 97.62 86 ALA A C 1
ATOM 690 O O . ALA A 1 86 ? -12.562 3.345 1.675 1.00 97.62 86 ALA A O 1
ATOM 691 N N . ARG A 1 87 ? -13.014 2.088 -0.134 1.00 97.81 87 ARG A N 1
ATOM 692 C CA . ARG A 1 87 ? -14.414 1.813 0.212 1.00 97.81 87 ARG A CA 1
ATOM 693 C C . ARG A 1 87 ? -14.553 1.178 1.585 1.00 97.81 87 ARG A C 1
ATOM 695 O O . ARG A 1 87 ? -15.504 1.508 2.286 1.00 97.81 87 ARG A O 1
ATOM 702 N N . TRP A 1 88 ? -13.664 0.264 1.966 1.00 98.00 88 TRP A N 1
ATOM 703 C CA . TRP A 1 88 ? -13.806 -0.507 3.204 1.00 98.00 88 TRP A CA 1
ATOM 704 C C . TRP A 1 88 ? -12.905 -0.039 4.346 1.00 98.00 88 TRP A C 1
ATOM 706 O O . TRP A 1 88 ? -13.153 -0.440 5.481 1.00 98.00 88 TRP A O 1
ATOM 716 N N . SER A 1 89 ? -11.940 0.854 4.104 1.00 97.69 89 SER A N 1
ATOM 717 C CA . SER A 1 89 ? -11.059 1.394 5.150 1.00 97.69 89 SER A CA 1
ATOM 718 C C . SER A 1 89 ? -11.821 1.993 6.334 1.00 97.69 89 SER A C 1
ATOM 720 O O . SER A 1 89 ? -11.432 1.766 7.473 1.00 97.69 89 SER A O 1
ATOM 722 N N . HIS A 1 90 ? -12.949 2.676 6.103 1.00 96.56 90 HIS A N 1
ATOM 723 C CA . HIS A 1 90 ? -13.777 3.259 7.175 1.00 96.56 90 HIS A CA 1
ATOM 724 C C . HIS A 1 90 ? -14.332 2.224 8.174 1.00 96.56 90 HIS A C 1
ATOM 726 O O . HIS A 1 90 ? -14.862 2.589 9.218 1.00 96.56 90 HIS A O 1
ATOM 732 N N . ARG A 1 91 ? -14.255 0.924 7.861 1.00 98.00 91 ARG A N 1
ATOM 733 C CA . ARG A 1 91 ? -14.668 -0.156 8.764 1.00 98.00 91 ARG A CA 1
ATOM 734 C C . ARG A 1 91 ? -13.590 -0.572 9.763 1.00 98.00 91 ARG A C 1
ATOM 736 O O . ARG A 1 91 ? -13.867 -1.472 10.550 1.00 98.00 91 ARG A O 1
ATOM 743 N N . LEU A 1 92 ? -12.404 0.039 9.720 1.00 97.19 92 LEU A N 1
ATOM 744 C CA . LEU A 1 92 ? -11.266 -0.277 10.593 1.00 97.19 92 LEU A CA 1
ATOM 745 C C . LEU A 1 92 ? -11.313 0.423 11.962 1.00 97.19 92 LEU A C 1
ATOM 747 O O . LEU A 1 92 ? -10.469 0.160 12.810 1.00 97.19 92 LEU A O 1
ATOM 751 N N . GLY A 1 93 ? -12.278 1.311 12.188 1.00 96.19 93 GLY A N 1
ATOM 752 C CA . GLY A 1 93 ? -12.426 2.029 13.449 1.00 96.19 93 GLY A CA 1
ATOM 753 C C . GLY A 1 93 ? -13.077 3.397 13.246 1.00 96.19 93 GLY A C 1
ATOM 754 O O . GLY A 1 93 ? -13.397 3.767 12.114 1.00 96.19 93 GLY A O 1
ATOM 755 N N . PRO A 1 94 ? -13.279 4.162 14.328 1.00 94.75 94 PRO A N 1
ATOM 756 C CA . PRO A 1 94 ? -13.903 5.484 14.262 1.00 94.75 94 PRO A CA 1
ATOM 757 C C . PRO A 1 94 ? -12.999 6.559 13.636 1.00 94.75 94 PRO A C 1
ATOM 759 O O . PRO A 1 94 ? -13.506 7.547 13.110 1.00 94.75 94 PRO A O 1
ATOM 762 N N . TYR A 1 95 ? -11.676 6.371 13.666 1.00 95.81 95 TYR A N 1
ATOM 763 C CA . TYR A 1 95 ? -10.698 7.344 13.175 1.00 95.81 95 TYR A CA 1
ATOM 764 C C . TYR A 1 95 ? -9.819 6.717 12.098 1.00 95.81 95 TYR A C 1
ATOM 766 O O . TYR A 1 95 ? -8.848 6.021 12.395 1.00 95.81 95 TYR A O 1
ATOM 774 N N . VAL A 1 96 ? -10.170 6.966 10.838 1.00 97.50 96 VAL A N 1
ATOM 775 C CA . VAL A 1 96 ? -9.448 6.441 9.678 1.00 97.50 96 VAL A CA 1
ATOM 776 C C . VAL A 1 96 ? -9.102 7.583 8.734 1.00 97.50 96 VAL A C 1
ATOM 778 O O . VAL A 1 96 ? -9.979 8.311 8.275 1.00 97.50 96 VAL A O 1
ATOM 781 N N . THR A 1 97 ? -7.821 7.711 8.408 1.00 98.06 97 THR A N 1
ATOM 782 C CA . THR A 1 97 ? -7.316 8.595 7.359 1.00 98.06 97 THR A CA 1
ATOM 783 C C . THR A 1 97 ? -6.887 7.743 6.174 1.00 98.06 97 THR A C 1
ATOM 785 O O . THR A 1 97 ? -6.119 6.800 6.335 1.00 98.06 97 THR A O 1
ATOM 788 N N . ILE A 1 98 ? -7.364 8.072 4.976 1.00 98.25 98 ILE A N 1
ATOM 789 C CA . ILE A 1 98 ? -6.969 7.398 3.735 1.00 98.25 98 ILE A CA 1
ATOM 790 C C . ILE A 1 98 ? -6.136 8.387 2.923 1.00 98.25 98 ILE A C 1
ATOM 792 O O . ILE A 1 98 ? -6.634 9.459 2.580 1.00 98.25 98 ILE A O 1
ATOM 796 N N . ALA A 1 99 ? -4.894 8.034 2.594 1.00 98.19 99 ALA A N 1
ATOM 797 C CA . ALA A 1 99 ? -4.051 8.821 1.702 1.00 98.19 99 ALA A CA 1
ATOM 798 C C . ALA A 1 99 ? -3.720 8.006 0.446 1.00 98.19 99 ALA A C 1
ATOM 800 O O . ALA A 1 99 ? -3.108 6.939 0.513 1.00 98.19 99 ALA A O 1
ATOM 801 N N . ARG A 1 100 ? -4.151 8.519 -0.710 1.00 98.12 100 ARG A N 1
ATOM 802 C CA . ARG A 1 100 ? -3.906 7.908 -2.019 1.00 98.12 100 ARG A CA 1
ATOM 803 C C . ARG A 1 100 ? -2.734 8.612 -2.685 1.00 98.12 100 ARG A C 1
ATOM 805 O O . ARG A 1 100 ? -2.800 9.818 -2.919 1.00 98.12 100 ARG A O 1
ATOM 812 N N . VAL A 1 101 ? -1.673 7.866 -2.959 1.00 98.56 101 VAL A N 1
ATOM 813 C CA . VAL A 1 101 ? -0.404 8.393 -3.464 1.00 98.56 101 VAL A CA 1
ATOM 814 C C . VAL A 1 101 ? -0.302 8.107 -4.958 1.00 98.56 101 VAL A C 1
ATOM 816 O O . VAL A 1 101 ? -0.452 6.967 -5.403 1.00 98.56 101 VAL A O 1
ATOM 819 N N . ASP A 1 102 ? -0.106 9.162 -5.744 1.00 98.31 102 ASP A N 1
ATOM 820 C CA . ASP A 1 102 ? 0.031 9.044 -7.192 1.00 98.31 102 ASP A CA 1
ATOM 821 C C . ASP A 1 102 ? 1.356 8.369 -7.559 1.00 98.31 102 ASP A C 1
ATOM 823 O O . ASP A 1 102 ? 2.378 8.610 -6.921 1.00 98.31 102 ASP A O 1
ATOM 827 N N . GLY A 1 103 ? 1.323 7.472 -8.545 1.00 98.00 103 GLY A N 1
ATOM 828 C CA . GLY A 1 103 ? 2.486 6.667 -8.928 1.00 98.00 103 GLY A CA 1
ATOM 829 C C . GLY A 1 103 ? 2.924 5.613 -7.903 1.00 98.00 103 GLY A C 1
ATOM 830 O O . GLY A 1 103 ? 3.924 4.938 -8.135 1.00 98.00 103 GLY A O 1
ATOM 831 N N . ALA A 1 104 ? 2.215 5.442 -6.781 1.00 98.44 104 ALA A N 1
ATOM 832 C CA . ALA A 1 104 ? 2.587 4.421 -5.808 1.00 98.44 104 ALA A CA 1
ATOM 833 C C . ALA A 1 104 ? 2.299 3.010 -6.320 1.00 98.44 104 ALA A C 1
ATOM 835 O O . ALA A 1 104 ? 1.283 2.755 -6.973 1.00 98.44 104 ALA A O 1
ATOM 836 N N . LEU A 1 105 ? 3.209 2.101 -5.988 1.00 98.19 105 LEU A N 1
ATOM 837 C CA . LEU A 1 105 ? 3.058 0.668 -6.188 1.00 98.19 105 LEU A CA 1
ATOM 838 C C . LEU A 1 105 ? 2.117 0.078 -5.132 1.00 98.19 105 LEU A C 1
ATOM 840 O O . LEU A 1 105 ? 1.672 0.770 -4.213 1.00 98.19 105 LEU A O 1
ATOM 844 N N . HIS A 1 106 ? 1.862 -1.226 -5.247 1.00 97.25 106 HIS A N 1
ATOM 845 C CA . HIS A 1 106 ? 1.151 -2.000 -4.230 1.00 97.25 106 HIS A CA 1
ATOM 846 C C . HIS A 1 106 ? 1.760 -1.812 -2.826 1.00 97.25 106 HIS A C 1
ATOM 848 O O . HIS A 1 106 ? 1.109 -1.310 -1.911 1.00 97.25 106 HIS A O 1
ATOM 854 N N . ASP A 1 107 ? 3.048 -2.131 -2.680 1.00 96.75 107 ASP A N 1
ATOM 855 C CA . ASP A 1 107 ? 3.839 -1.771 -1.505 1.00 96.75 107 ASP A CA 1
ATOM 856 C C . ASP A 1 107 ? 4.272 -0.298 -1.626 1.00 96.75 107 ASP A C 1
ATOM 858 O O . ASP A 1 107 ? 5.296 0.014 -2.235 1.00 96.75 107 ASP A O 1
ATOM 862 N N . VAL A 1 108 ? 3.491 0.625 -1.051 1.00 98.44 108 VAL A N 1
ATOM 863 C CA . VAL A 1 108 ? 3.678 2.084 -1.217 1.00 98.44 108 VAL A CA 1
ATOM 864 C C . VAL A 1 108 ? 5.109 2.542 -0.903 1.00 98.44 108 VAL A C 1
ATOM 866 O O . VAL A 1 108 ? 5.682 3.323 -1.662 1.00 98.44 108 VAL A O 1
ATOM 869 N N . PHE A 1 109 ? 5.725 2.027 0.164 1.00 98.19 109 PHE A N 1
ATOM 870 C CA . PHE A 1 109 ? 7.098 2.386 0.545 1.00 98.19 109 PHE A CA 1
ATOM 871 C C . PHE A 1 109 ? 8.184 1.749 -0.328 1.00 98.19 109 PHE A C 1
ATOM 873 O O . PHE A 1 109 ? 9.340 2.130 -0.200 1.00 98.19 109 PHE A O 1
ATOM 880 N N . LEU A 1 110 ? 7.843 0.818 -1.221 1.00 97.25 110 LEU A N 1
ATOM 881 C CA . LEU A 1 110 ? 8.774 0.272 -2.211 1.00 97.25 110 LEU A CA 1
ATOM 882 C C . LEU A 1 110 ? 8.673 0.980 -3.570 1.00 97.25 110 LEU A C 1
ATOM 884 O O . LEU A 1 110 ? 9.391 0.621 -4.501 1.00 97.25 110 LEU A O 1
ATOM 888 N N . SER A 1 111 ? 7.810 1.991 -3.689 1.00 98.00 111 SER A N 1
ATOM 889 C CA . SER A 1 111 ? 7.701 2.833 -4.887 1.00 98.00 111 SER A CA 1
ATOM 890 C C . SER A 1 111 ? 8.989 3.614 -5.156 1.00 98.00 111 SER A C 1
ATOM 892 O O . SER A 1 111 ? 9.814 3.774 -4.255 1.00 98.00 111 SER A O 1
ATOM 894 N N . ALA A 1 112 ? 9.123 4.162 -6.368 1.00 96.69 112 ALA A N 1
ATOM 895 C CA . ALA A 1 112 ? 10.244 5.020 -6.758 1.00 96.69 112 ALA A CA 1
ATOM 896 C C . ALA A 1 112 ? 10.491 6.156 -5.747 1.00 96.69 112 ALA A C 1
ATOM 898 O O . ALA A 1 112 ? 9.551 6.661 -5.125 1.00 96.69 112 ALA A O 1
ATOM 899 N N . ALA A 1 113 ? 11.749 6.590 -5.616 1.00 97.62 113 ALA A N 1
ATOM 900 C CA . ALA A 1 113 ? 12.179 7.516 -4.565 1.00 97.62 113 ALA A CA 1
ATOM 901 C C . ALA A 1 113 ? 11.274 8.754 -4.359 1.00 97.62 113 ALA A C 1
ATOM 903 O O . ALA A 1 113 ? 10.895 8.990 -3.212 1.00 97.62 113 ALA A O 1
ATOM 904 N N . PRO A 1 114 ? 10.830 9.499 -5.397 1.00 98.06 114 PRO A N 1
ATOM 905 C CA . PRO A 1 114 ? 9.951 10.657 -5.192 1.00 98.06 114 PRO A CA 1
ATOM 906 C C . PRO A 1 114 ? 8.606 10.292 -4.546 1.00 98.06 114 PRO A C 1
ATOM 908 O O . PRO A 1 114 ? 8.120 10.992 -3.658 1.00 98.06 114 PRO A O 1
ATOM 911 N N . VAL A 1 115 ? 8.027 9.162 -4.957 1.00 98.50 115 VAL A N 1
ATOM 912 C CA . VAL A 1 115 ? 6.747 8.658 -4.444 1.00 98.50 115 VAL A CA 1
ATOM 913 C C . VAL A 1 115 ? 6.899 8.150 -3.012 1.00 98.50 115 VAL A C 1
ATOM 915 O O . VAL A 1 115 ? 6.063 8.420 -2.148 1.00 98.50 115 VAL A O 1
ATOM 918 N N . ARG A 1 116 ? 8.003 7.449 -2.738 1.00 98.25 116 ARG A N 1
ATOM 919 C CA . ARG A 1 116 ? 8.349 6.972 -1.399 1.00 98.25 116 ARG A CA 1
ATOM 920 C C . ARG A 1 116 ? 8.559 8.130 -0.422 1.00 98.25 116 ARG A C 1
ATOM 922 O O . ARG A 1 116 ? 8.018 8.075 0.680 1.00 98.25 116 ARG A O 1
ATOM 929 N N . THR A 1 117 ? 9.270 9.185 -0.820 1.00 98.62 117 THR A N 1
ATOM 930 C CA . THR A 1 117 ? 9.429 10.403 -0.006 1.00 98.62 117 THR A CA 1
ATOM 931 C C . THR A 1 117 ? 8.074 11.024 0.321 1.00 98.62 117 THR A C 1
ATOM 933 O O . THR A 1 117 ? 7.777 11.256 1.489 1.00 98.62 117 THR A O 1
ATOM 936 N N . GLN A 1 118 ? 7.190 11.180 -0.672 1.00 98.62 118 GLN A N 1
ATOM 937 C CA . GLN A 1 118 ? 5.835 11.684 -0.433 1.00 98.62 118 GLN A CA 1
ATOM 938 C C . GLN A 1 118 ? 5.051 10.818 0.572 1.00 98.62 118 GLN A C 1
ATOM 940 O O . GLN A 1 118 ? 4.315 11.352 1.407 1.00 98.62 118 GLN A O 1
ATOM 945 N N . ALA A 1 119 ? 5.183 9.491 0.501 1.00 98.69 119 ALA A N 1
ATOM 946 C CA . ALA A 1 119 ? 4.527 8.576 1.432 1.00 98.69 119 ALA A CA 1
ATOM 947 C C . ALA A 1 119 ? 5.052 8.719 2.873 1.00 98.69 119 ALA A C 1
ATOM 949 O O . ALA A 1 119 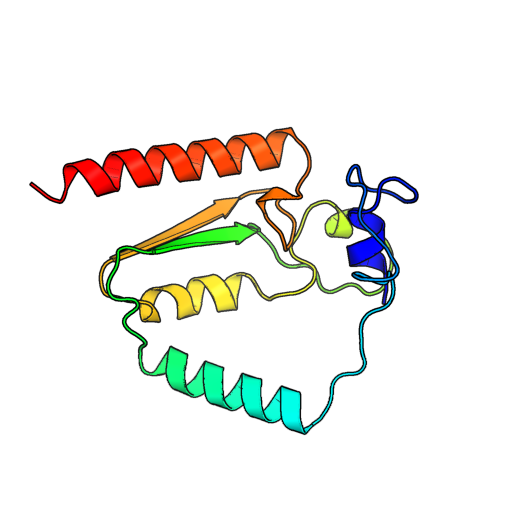? 4.253 8.706 3.817 1.00 98.69 119 ALA A O 1
ATOM 950 N N . TYR A 1 120 ? 6.364 8.902 3.053 1.00 98.69 120 TYR A N 1
ATOM 951 C CA . TYR A 1 120 ? 6.947 9.216 4.361 1.00 98.69 120 TYR A CA 1
ATOM 952 C C . TYR A 1 120 ? 6.428 10.551 4.896 1.00 98.69 120 TYR A C 1
ATOM 954 O O . TYR A 1 120 ? 5.901 10.581 6.006 1.00 98.69 120 TYR A O 1
ATOM 962 N N . ASP A 1 121 ? 6.430 11.607 4.082 1.00 98.56 121 ASP A N 1
ATOM 963 C CA . ASP A 1 121 ? 5.926 12.919 4.493 1.00 98.56 121 ASP A CA 1
ATOM 964 C C . ASP A 1 121 ? 4.447 12.870 4.922 1.00 98.56 121 ASP A C 1
ATOM 966 O O . ASP A 1 121 ? 4.031 13.525 5.881 1.00 98.56 121 ASP A O 1
ATOM 970 N N . LEU A 1 122 ? 3.614 12.101 4.208 1.00 98.44 122 LEU A N 1
ATOM 971 C CA . LEU A 1 122 ? 2.209 11.887 4.577 1.00 98.44 122 LEU A CA 1
ATOM 972 C C . LEU A 1 122 ? 2.081 11.174 5.924 1.00 98.44 122 LEU A C 1
ATOM 974 O O . LEU A 1 122 ? 1.240 11.553 6.741 1.00 98.44 122 LEU A O 1
ATOM 978 N N . THR A 1 123 ? 2.923 10.170 6.154 1.00 98.50 123 THR A N 1
ATOM 979 C CA . THR A 1 123 ? 2.958 9.409 7.405 1.00 98.50 123 THR A CA 1
ATOM 980 C C . THR A 1 123 ? 3.375 10.298 8.573 1.00 98.50 123 THR A C 1
ATOM 982 O O . THR A 1 123 ? 2.705 10.309 9.605 1.00 98.50 123 THR A O 1
ATOM 985 N N . GLU A 1 124 ? 4.429 11.096 8.407 1.00 98.12 124 GLU A N 1
ATOM 986 C CA . GLU A 1 124 ? 4.910 12.034 9.423 1.00 98.12 124 GLU A CA 1
ATOM 987 C C . GLU A 1 124 ? 3.858 13.087 9.774 1.00 98.12 124 GLU A C 1
ATOM 989 O O . GLU A 1 124 ? 3.560 13.296 10.954 1.00 98.12 124 GLU A O 1
ATOM 994 N N . ARG A 1 125 ? 3.225 13.698 8.762 1.00 97.38 125 ARG A N 1
ATOM 995 C CA . ARG A 1 125 ? 2.133 14.659 8.976 1.00 97.38 125 ARG A CA 1
ATOM 996 C C . ARG A 1 125 ? 0.974 14.041 9.750 1.00 97.38 125 ARG A C 1
ATOM 998 O O . ARG A 1 125 ? 0.470 14.660 10.686 1.00 97.38 125 ARG A O 1
ATOM 1005 N N . TRP A 1 126 ? 0.567 12.826 9.389 1.00 97.81 126 TRP A N 1
ATOM 1006 C CA . TRP A 1 126 ? -0.513 12.122 10.076 1.00 97.81 126 TRP A CA 1
ATOM 1007 C C . TRP A 1 126 ? -0.156 11.774 11.529 1.00 97.81 126 TRP A C 1
ATOM 1009 O O . TRP A 1 126 ? -0.976 11.936 12.438 1.00 97.81 126 TRP A O 1
ATOM 1019 N N . LEU A 1 127 ? 1.081 11.343 11.786 1.00 97.25 127 LEU A N 1
ATOM 1020 C CA . LEU A 1 127 ? 1.563 11.089 13.144 1.00 97.25 127 LEU A CA 1
ATOM 1021 C C . LEU A 1 127 ? 1.564 12.370 13.986 1.00 97.25 127 LEU A C 1
ATOM 1023 O O . LEU A 1 127 ? 1.136 12.339 15.142 1.00 97.25 127 LEU A O 1
ATOM 1027 N N . ALA A 1 128 ? 2.012 13.491 1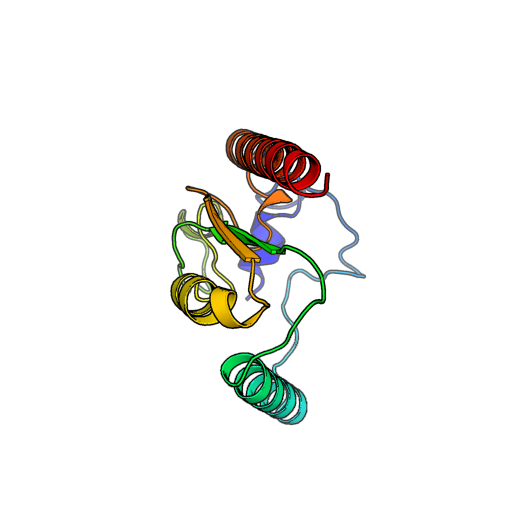3.419 1.00 95.81 128 ALA A N 1
ATOM 1028 C CA . ALA A 1 128 ? 2.015 14.783 14.097 1.00 95.81 128 ALA A CA 1
ATOM 1029 C C . ALA A 1 128 ? 0.591 15.250 14.448 1.00 95.81 128 ALA A C 1
ATOM 1031 O O . ALA A 1 128 ? 0.349 15.656 15.587 1.00 95.81 128 ALA A O 1
ATOM 1032 N N . SER A 1 129 ? -0.370 15.123 13.522 1.00 92.81 129 SER A N 1
ATOM 1033 C CA . SER A 1 129 ? -1.767 15.497 13.783 1.00 92.81 129 SER A CA 1
ATOM 1034 C C . SER A 1 129 ? -2.427 14.601 14.831 1.00 92.81 129 SER A C 1
ATOM 1036 O O . SER A 1 129 ? -3.179 15.080 15.676 1.00 92.81 129 SER A O 1
ATOM 1038 N N . THR A 1 130 ? -2.118 13.304 14.821 1.00 86.94 130 THR A N 1
ATOM 1039 C CA . THR A 1 130 ? -2.743 12.332 15.730 1.00 86.94 130 THR A CA 1
ATOM 1040 C C . THR A 1 130 ? -2.236 12.481 17.167 1.00 86.94 130 THR A C 1
ATOM 1042 O O . THR A 1 130 ? -3.017 12.386 18.111 1.00 86.94 130 THR A O 1
ATOM 1045 N N . ARG A 1 131 ? -0.945 12.794 17.356 1.00 76.19 131 ARG A N 1
ATOM 1046 C CA . ARG A 1 131 ? -0.345 13.046 18.684 1.00 76.19 131 ARG A CA 1
ATOM 1047 C C . ARG A 1 131 ? -0.883 14.304 19.367 1.00 76.19 131 ARG A C 1
ATOM 1049 O O . ARG A 1 131 ? -0.822 14.404 20.588 1.00 76.19 131 ARG A O 1
ATOM 1056 N N . CYS A 1 132 ? -1.384 15.267 18.597 1.00 58.84 132 CYS A N 1
ATOM 1057 C CA . CYS A 1 132 ? -1.943 16.502 19.141 1.00 58.84 132 CYS A CA 1
ATOM 1058 C C . CYS A 1 132 ? -3.361 16.299 19.711 1.00 58.84 132 CYS A C 1
ATOM 1060 O O . CYS A 1 132 ? -3.791 17.069 20.560 1.00 58.84 132 CYS A O 1
ATOM 1062 N N . SER A 1 133 ? -4.062 15.236 19.296 1.00 55.00 133 SER A N 1
ATOM 1063 C CA . SER A 1 133 ? -5.461 14.976 19.662 1.00 55.00 133 SER A CA 1
ATOM 1064 C C . SER A 1 133 ? -5.647 14.084 20.900 1.00 55.00 133 SER A C 1
ATOM 1066 O O . SER A 1 133 ? -6.784 13.815 21.278 1.00 55.00 133 SER A O 1
ATOM 1068 N N . SER A 1 134 ? -4.562 13.598 21.516 1.00 53.03 134 SER A N 1
ATOM 1069 C CA . SER A 1 134 ? -4.585 12.725 22.702 1.00 53.03 134 SER A CA 1
ATOM 1070 C C . SER A 1 134 ? -4.216 13.455 24.005 1.00 53.03 134 SER A C 1
ATOM 1072 O O . SER A 1 134 ? -3.615 12.848 24.894 1.00 53.03 134 SER A O 1
ATOM 1074 N N . ARG A 1 135 ? -4.506 14.756 24.100 1.00 39.88 135 ARG A N 1
ATOM 1075 C CA . ARG A 1 135 ? -4.381 15.558 25.326 1.00 39.88 135 ARG A CA 1
ATOM 1076 C C . ARG A 1 135 ? -5.724 16.142 25.720 1.00 39.88 135 ARG A C 1
ATOM 1078 O O . ARG A 1 135 ? -6.477 16.514 24.797 1.00 39.88 135 ARG A O 1
#

Foldseek 3Di:
DLLLVQCQDPVHNHDDHDDCVVVPSDDDDDDPVNVVVVVVVVVVLQVADEPVAAEEAEAAPAEDADPDDDPCSQWHANPDGVCSCVVRQVRHHVHYDYDHFGRAYGPQCSHDPVSNVVVVVVVVVVVVVRVVPPD

Secondary structure (DSSP, 8-state):
--HHHHTTBTTTTSSB---TTTS-SSPPPPPHHHHHHHHHHHHHHHT----SS-EEEEEES-B---SS--GGGGTSBSSS-HHHHHHHHGGG-S-EEEEEETT--SSGGGS-HHHHHHHHHHHHHHHHHHHHT--

Radius of gyration: 16.59 Å; chains: 1; bounding box: 38×39×44 Å